Protein AF-A0A382Z2E8-F1 (afdb_monomer_lite)

Organism: NCBI:txid408172

InterPro domains:
  IPR024364 Baseplate hub assembly protein Gp26/51 domain [PF12322] (8-174)

pLDDT: mean 87.72, std 10.43, range [49.38, 97.56]

Sequence (175 aa):
MLPKLATPKYDMIVPSTGKAITYRPYVVKEEKILLIALETQDEDAIEKAVLNIINECVETPINVNDLTTFDVEFMFITLRSKSVGEGIKLTPKCDGDECEEINEVVINLEKVTVENLKDAPDKHIKLTDDISIDLRWTTMKDRVENLKKDTETETIINMIVTSLETIYSGEDTYA

Foldseek 3Di:
DPDDPDFDKDWDQQLQPRDIWIWGAQEPVLVVCLVVQVVVVDPVSNVVSLLVSLVVTTPPDDDQQAHFPVSSVLSSLVSHCNYPHQWDWDFDADPDPPGRDTDTDIHGSVPDDDPCSVVDDQQWADPDPFKIWGFAGHGNNLPDPVLPDPDPVSNVVSNRVSRTDWMGGHPDIDD

Structure (mmCIF, N/CA/C/O backbone):
data_AF-A0A382Z2E8-F1
#
_entry.id   AF-A0A382Z2E8-F1
#
loop_
_atom_site.group_PDB
_atom_site.id
_atom_site.type_symbol
_atom_site.label_atom_id
_atom_site.label_alt_id
_atom_site.label_comp_id
_atom_site.label_asym_id
_atom_site.label_entity_id
_atom_site.label_seq_id
_atom_site.pdbx_PDB_ins_code
_atom_site.Cartn_x
_atom_site.Cartn_y
_atom_site.Cartn_z
_atom_site.occupancy
_atom_site.B_iso_or_equiv
_atom_site.auth_seq_id
_atom_site.auth_comp_id
_atom_site.auth_asym_id
_atom_site.auth_atom_id
_atom_site.pdbx_PDB_model_num
ATOM 1 N N . MET A 1 1 ? 3.241 15.535 -37.645 1.00 53.16 1 MET A N 1
ATOM 2 C CA . MET A 1 1 ? 2.743 15.101 -36.322 1.00 53.16 1 MET A CA 1
ATOM 3 C C . MET A 1 1 ? 3.864 14.329 -35.655 1.00 53.16 1 MET A C 1
ATOM 5 O O . MET A 1 1 ? 4.420 13.459 -36.312 1.00 53.16 1 MET A O 1
ATOM 9 N N . LEU A 1 2 ? 4.246 14.674 -34.422 1.00 49.38 2 LEU A N 1
ATOM 10 C CA . LEU A 1 2 ? 5.176 13.836 -33.660 1.00 49.38 2 LEU A CA 1
ATOM 11 C C . LEU A 1 2 ? 4.492 12.487 -33.375 1.00 49.38 2 LEU A C 1
ATOM 13 O O . LEU A 1 2 ? 3.324 12.499 -32.974 1.00 49.38 2 LEU A O 1
ATOM 17 N N . PRO A 1 3 ? 5.162 11.345 -33.605 1.00 50.16 3 PRO A N 1
ATOM 18 C CA . PRO A 1 3 ? 4.604 10.050 -33.253 1.00 50.16 3 PRO A CA 1
ATOM 19 C C . PRO A 1 3 ? 4.356 10.020 -31.743 1.00 50.16 3 PRO A C 1
ATOM 21 O O . PRO A 1 3 ? 5.271 10.230 -30.950 1.00 50.16 3 PRO A O 1
ATOM 24 N N . LYS A 1 4 ? 3.102 9.793 -31.341 1.00 58.00 4 LYS A N 1
ATOM 25 C CA . LYS A 1 4 ? 2.785 9.489 -29.946 1.00 58.00 4 LYS A CA 1
ATOM 26 C C . LYS A 1 4 ? 3.292 8.077 -29.684 1.00 58.00 4 LYS A C 1
ATOM 28 O O . LYS A 1 4 ? 2.819 7.139 -30.321 1.00 58.00 4 LYS A O 1
ATOM 33 N N . LEU A 1 5 ? 4.259 7.935 -28.781 1.00 60.19 5 LEU A N 1
ATOM 34 C CA . LEU A 1 5 ? 4.626 6.631 -28.239 1.00 60.19 5 LEU A CA 1
ATOM 35 C C . LEU A 1 5 ? 3.380 6.049 -27.565 1.00 60.19 5 LEU A C 1
ATOM 37 O O . LEU A 1 5 ? 2.938 6.549 -26.534 1.00 60.19 5 LEU A O 1
ATOM 41 N N . ALA A 1 6 ? 2.774 5.045 -28.191 1.00 73.25 6 ALA A N 1
ATOM 42 C CA . ALA A 1 6 ? 1.692 4.293 -27.583 1.00 73.25 6 ALA A CA 1
ATOM 43 C C . ALA A 1 6 ? 2.323 3.324 -26.581 1.00 73.25 6 ALA A C 1
ATOM 45 O O . ALA A 1 6 ? 2.908 2.317 -26.976 1.00 73.25 6 ALA A O 1
ATOM 46 N N . THR A 1 7 ? 2.261 3.647 -25.291 1.00 82.56 7 THR A N 1
ATOM 47 C CA . THR A 1 7 ? 2.616 2.681 -24.251 1.00 82.56 7 THR A CA 1
ATOM 48 C C . THR A 1 7 ? 1.510 1.633 -24.147 1.00 82.56 7 THR A C 1
ATOM 50 O O . THR A 1 7 ? 0.333 2.012 -24.135 1.00 82.56 7 THR A O 1
ATOM 53 N N . PRO A 1 8 ? 1.854 0.336 -24.078 1.00 89.44 8 PRO A N 1
ATOM 54 C CA . PRO A 1 8 ? 0.870 -0.711 -23.854 1.00 89.44 8 PRO A CA 1
ATOM 55 C C . PRO A 1 8 ? 0.152 -0.482 -22.522 1.00 89.44 8 PRO A C 1
ATOM 57 O O . PRO A 1 8 ? 0.729 0.062 -21.577 1.00 89.44 8 PRO A O 1
ATOM 60 N N . LYS A 1 9 ? -1.113 -0.891 -22.480 1.00 92.88 9 LYS A N 1
ATOM 61 C CA . LYS A 1 9 ? -1.977 -0.779 -21.308 1.00 92.88 9 LYS A CA 1
ATOM 62 C C . LYS A 1 9 ? -2.234 -2.161 -20.740 1.00 92.88 9 LYS A C 1
ATOM 64 O O . LYS A 1 9 ? -2.362 -3.121 -21.499 1.00 92.88 9 LYS A O 1
ATOM 69 N N . TYR A 1 10 ? -2.325 -2.226 -19.426 1.00 94.44 10 TYR A N 1
ATOM 70 C CA . TYR A 1 10 ? -2.545 -3.447 -18.670 1.00 94.44 10 TYR A CA 1
ATOM 71 C C . TYR A 1 10 ? -3.553 -3.170 -17.566 1.00 94.44 10 TYR A C 1
ATOM 73 O O . TYR A 1 10 ? -3.761 -2.016 -17.189 1.00 94.44 10 TYR A O 1
ATOM 81 N N . ASP A 1 11 ? -4.130 -4.235 -17.028 1.00 95.94 11 ASP A N 1
ATOM 82 C CA . ASP A 1 11 ? -5.012 -4.158 -15.874 1.00 95.94 11 ASP A CA 1
ATOM 83 C C . ASP A 1 11 ? -4.337 -4.795 -14.659 1.00 95.94 11 ASP A C 1
ATOM 85 O O . ASP A 1 11 ? -3.606 -5.781 -14.779 1.00 95.94 11 ASP A O 1
ATOM 89 N N . MET A 1 12 ? -4.596 -4.239 -13.480 1.00 95.12 12 MET A N 1
ATOM 90 C CA . MET A 1 12 ? -4.236 -4.833 -12.194 1.00 95.12 12 MET A CA 1
ATOM 91 C C . MET A 1 12 ? -5.397 -4.719 -11.211 1.00 95.12 12 MET A C 1
ATOM 93 O O . MET A 1 12 ? -6.298 -3.896 -11.379 1.00 95.12 12 MET A O 1
ATOM 97 N N . ILE A 1 13 ? -5.370 -5.552 -10.175 1.00 95.56 13 ILE A N 1
ATOM 98 C CA . ILE A 1 13 ? -6.312 -5.487 -9.059 1.00 95.56 13 ILE A CA 1
ATOM 99 C C . ILE A 1 13 ? -5.621 -4.784 -7.895 1.00 95.56 13 ILE A C 1
ATOM 101 O O . ILE A 1 13 ? -4.553 -5.219 -7.471 1.00 95.56 13 ILE A O 1
ATOM 105 N N . VAL A 1 14 ? -6.231 -3.720 -7.370 1.00 95.69 14 VAL A N 1
ATOM 106 C CA . VAL A 1 14 ? -5.756 -3.057 -6.148 1.00 95.69 14 VAL A CA 1
ATOM 107 C C . VAL A 1 14 ? -5.956 -4.017 -4.968 1.00 95.69 14 VAL A C 1
ATOM 109 O O . VAL A 1 14 ? -7.108 -4.376 -4.698 1.00 95.69 14 VAL A O 1
ATOM 112 N N . PRO A 1 15 ? -4.891 -4.437 -4.262 1.00 94.56 15 PRO A N 1
ATOM 113 C CA . PRO A 1 15 ? -4.973 -5.518 -3.280 1.00 94.56 15 PRO A CA 1
ATOM 114 C C . PRO A 1 15 ? -5.991 -5.279 -2.155 1.00 94.56 15 PRO A C 1
ATOM 116 O O . PRO A 1 15 ? -6.784 -6.169 -1.853 1.00 94.56 15 PRO A O 1
ATOM 119 N N . SER A 1 16 ? -6.025 -4.081 -1.568 1.00 92.19 16 SER A N 1
ATOM 120 C CA . SER A 1 16 ? -6.887 -3.776 -0.415 1.00 92.19 16 SER A CA 1
ATOM 121 C C . SER A 1 16 ? -8.378 -3.717 -0.750 1.00 92.19 16 SER A C 1
ATOM 123 O O . SER A 1 16 ? -9.213 -3.986 0.114 1.00 92.19 16 SER A O 1
ATOM 125 N N . THR A 1 17 ? -8.722 -3.346 -1.988 1.00 91.62 17 THR A N 1
ATOM 126 C CA . THR A 1 17 ? -10.111 -3.073 -2.397 1.00 91.62 17 THR A CA 1
ATOM 127 C C . THR A 1 17 ? -10.672 -4.088 -3.383 1.00 91.62 17 THR A C 1
ATOM 129 O O . THR A 1 17 ? -11.880 -4.107 -3.612 1.00 91.62 17 THR A O 1
ATOM 132 N N . GLY A 1 18 ? -9.820 -4.890 -4.025 1.00 92.75 18 GLY A N 1
ATOM 133 C CA . GLY A 1 18 ? -10.218 -5.786 -5.109 1.00 92.75 18 GLY A CA 1
ATOM 134 C C . GLY A 1 18 ? -10.660 -5.065 -6.391 1.00 92.75 18 GLY A C 1
ATOM 135 O O . GLY A 1 18 ? -11.155 -5.711 -7.315 1.00 92.75 18 GLY A O 1
ATOM 136 N N . LYS A 1 19 ? -10.509 -3.736 -6.477 1.00 94.75 19 LYS A N 1
ATOM 137 C CA . LYS A 1 19 ? -10.925 -2.956 -7.649 1.00 94.75 19 LYS A CA 1
ATOM 138 C C . LYS A 1 19 ? -9.943 -3.148 -8.801 1.00 94.75 19 LYS A C 1
ATOM 140 O O . LYS A 1 19 ? -8.735 -3.017 -8.617 1.00 94.75 19 LYS A O 1
ATOM 145 N N . ALA A 1 20 ? -10.478 -3.408 -9.990 1.00 96.88 20 ALA A N 1
ATOM 146 C CA . ALA A 1 20 ? -9.697 -3.432 -11.219 1.00 96.88 20 ALA A CA 1
ATOM 147 C C . ALA A 1 20 ? -9.389 -2.008 -11.693 1.00 96.88 20 ALA A C 1
ATOM 149 O O . ALA A 1 20 ? -10.277 -1.153 -11.718 1.00 96.88 20 ALA A O 1
ATOM 150 N N . ILE A 1 21 ? -8.139 -1.776 -12.082 1.00 97.25 21 ILE A N 1
ATOM 151 C CA .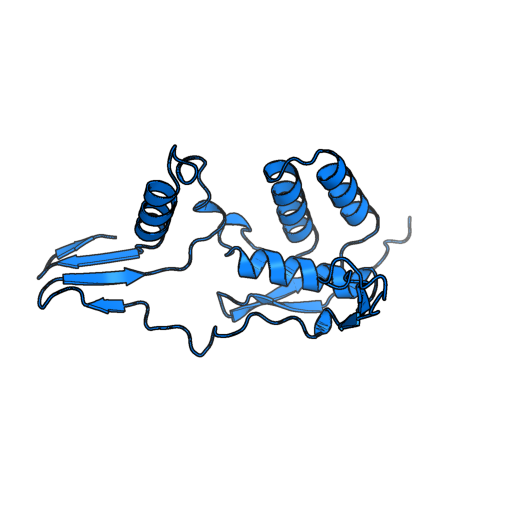 ILE A 1 21 ? -7.662 -0.509 -12.633 1.00 97.25 21 ILE A CA 1
ATOM 152 C C . ILE A 1 21 ? -6.767 -0.759 -13.842 1.00 97.25 21 ILE A C 1
ATOM 154 O O . ILE A 1 21 ? -6.020 -1.735 -13.886 1.00 97.25 21 ILE A O 1
ATOM 158 N N . THR A 1 22 ? -6.819 0.162 -14.794 1.00 97.56 22 THR A N 1
ATOM 159 C CA . THR A 1 22 ? -5.992 0.163 -15.997 1.00 97.56 22 THR A CA 1
ATOM 160 C C . THR A 1 22 ? -4.804 1.095 -15.802 1.00 97.56 22 THR A C 1
ATOM 162 O O . THR A 1 22 ? -4.945 2.211 -15.294 1.00 97.56 22 THR A O 1
ATOM 165 N N . TYR A 1 23 ? -3.628 0.651 -16.229 1.00 96.25 23 TYR A N 1
ATOM 166 C CA . TYR A 1 23 ? -2.376 1.383 -16.097 1.00 96.25 23 TYR A CA 1
ATOM 167 C C . TYR A 1 23 ? -1.481 1.212 -17.330 1.00 96.25 23 TYR A C 1
ATOM 169 O O . TYR A 1 23 ? -1.669 0.311 -18.152 1.00 96.25 23 TYR A O 1
ATOM 177 N N . ARG A 1 24 ? -0.462 2.066 -17.438 1.00 94.81 24 ARG A N 1
ATOM 178 C CA . ARG A 1 24 ? 0.684 1.894 -18.342 1.00 94.81 24 ARG A CA 1
ATOM 179 C C . ARG A 1 24 ? 1.973 1.722 -17.532 1.00 94.81 24 ARG A C 1
ATOM 181 O O . ARG A 1 24 ? 2.070 2.300 -16.453 1.00 94.81 24 ARG A O 1
ATOM 188 N N . PRO A 1 25 ? 2.989 1.000 -18.028 1.00 92.50 25 PRO A N 1
ATOM 189 C CA . PRO A 1 25 ? 4.298 0.984 -17.385 1.00 92.50 25 PRO A CA 1
ATOM 190 C C . PRO A 1 25 ? 4.886 2.397 -17.318 1.00 92.50 25 PRO A C 1
ATOM 192 O O . PRO A 1 25 ? 4.655 3.222 -18.216 1.00 92.50 25 PRO A O 1
ATOM 195 N N . TYR A 1 26 ? 5.666 2.673 -16.274 1.00 90.38 26 TYR A N 1
ATOM 196 C CA . TYR A 1 26 ? 6.398 3.934 -16.202 1.00 90.38 26 TYR A CA 1
ATOM 197 C C . TYR A 1 26 ? 7.468 3.973 -17.306 1.00 90.38 26 TYR A C 1
ATOM 199 O O . TYR A 1 26 ? 7.929 2.925 -17.757 1.00 90.38 26 TYR A O 1
ATOM 207 N N . VAL A 1 27 ? 7.884 5.149 -17.776 1.00 90.69 27 VAL A N 1
ATOM 208 C CA . VAL A 1 27 ? 8.947 5.278 -18.787 1.00 90.69 27 VAL A CA 1
ATOM 209 C C . VAL A 1 27 ? 10.178 5.967 -18.192 1.00 90.69 27 VAL A C 1
ATOM 211 O O . VAL A 1 27 ? 10.220 6.308 -17.013 1.00 90.69 27 VAL A O 1
ATOM 214 N N . VAL A 1 28 ? 11.205 6.198 -19.016 1.00 90.62 28 VAL A N 1
ATOM 215 C CA . VAL A 1 28 ? 12.471 6.837 -18.599 1.00 90.62 28 VAL A CA 1
ATOM 216 C C . VAL A 1 28 ? 12.249 8.193 -17.904 1.00 90.62 28 VAL A C 1
ATOM 218 O O . VAL A 1 28 ? 13.067 8.615 -17.091 1.00 90.62 28 VAL A O 1
ATOM 221 N N . LYS A 1 29 ? 11.150 8.897 -18.214 1.00 92.19 29 LYS A N 1
ATOM 222 C CA . LYS A 1 29 ? 10.774 10.152 -17.544 1.00 92.19 29 LYS A CA 1
ATOM 223 C C . LYS A 1 29 ? 10.518 9.916 -16.051 1.00 92.19 29 LYS A C 1
ATOM 225 O O . LYS A 1 29 ? 11.125 10.591 -15.228 1.00 92.19 29 LYS A O 1
ATOM 230 N N . GLU A 1 30 ? 9.634 8.987 -15.713 1.00 94.44 30 GLU A N 1
ATOM 231 C CA . GLU A 1 30 ? 9.266 8.656 -14.337 1.00 94.44 30 GLU A CA 1
ATOM 232 C C . GLU A 1 30 ? 10.431 8.008 -13.577 1.00 94.44 30 GLU A C 1
ATOM 234 O O . GLU A 1 30 ? 10.659 8.336 -12.415 1.00 94.44 30 GLU A O 1
ATOM 239 N N . GLU A 1 31 ? 11.233 7.171 -14.242 1.00 91.25 31 GLU A N 1
ATOM 240 C CA . GLU A 1 31 ? 12.442 6.597 -13.637 1.00 91.25 31 GLU A CA 1
ATOM 241 C C . GLU A 1 31 ? 13.428 7.687 -13.192 1.00 91.25 31 GLU A C 1
ATOM 243 O O . GLU A 1 31 ? 13.958 7.632 -12.086 1.00 91.25 31 GLU A O 1
ATOM 248 N N . LYS A 1 32 ? 13.621 8.735 -14.003 1.00 92.88 32 LYS A N 1
ATOM 249 C CA . LYS A 1 32 ? 14.464 9.878 -13.621 1.00 92.88 32 LYS A CA 1
ATOM 250 C C . LYS A 1 32 ? 13.910 10.654 -12.431 1.00 92.88 32 LYS A C 1
ATOM 252 O O . LYS A 1 32 ? 14.694 11.087 -11.595 1.00 92.88 32 LYS A O 1
ATOM 257 N N . ILE A 1 33 ? 12.589 10.836 -12.351 1.00 93.88 33 ILE A N 1
ATOM 258 C CA . ILE A 1 33 ? 11.948 11.500 -11.204 1.00 93.88 33 ILE A CA 1
ATOM 259 C C . ILE A 1 33 ? 12.259 10.726 -9.920 1.00 93.88 33 ILE A C 1
ATOM 261 O O . ILE A 1 33 ? 12.652 11.329 -8.924 1.00 93.88 33 ILE A O 1
ATOM 265 N N . LEU A 1 34 ? 12.143 9.398 -9.965 1.00 93.69 34 LEU A N 1
ATOM 266 C CA . LEU A 1 34 ? 12.472 8.544 -8.831 1.00 93.69 34 LEU A CA 1
ATOM 267 C C . LEU A 1 34 ? 13.958 8.619 -8.459 1.00 93.69 34 LEU A C 1
ATOM 269 O O . LEU A 1 34 ? 14.271 8.747 -7.283 1.00 93.69 34 LEU A O 1
ATOM 273 N N . LEU A 1 35 ? 14.870 8.560 -9.435 1.00 93.19 35 LEU A N 1
ATOM 274 C CA . LEU A 1 35 ? 16.313 8.639 -9.175 1.00 93.19 35 LEU A CA 1
ATOM 275 C C . LEU A 1 35 ? 16.703 9.962 -8.504 1.00 93.19 35 LEU A C 1
ATOM 277 O O . LEU A 1 35 ? 17.432 9.943 -7.519 1.00 93.19 35 LEU A O 1
ATOM 281 N N . ILE A 1 36 ? 16.160 11.088 -8.975 1.00 95.00 36 ILE A N 1
ATOM 282 C CA . ILE A 1 36 ? 16.390 12.404 -8.360 1.00 95.00 36 ILE A CA 1
ATOM 283 C C . ILE A 1 36 ? 15.871 12.429 -6.918 1.00 95.00 36 ILE A C 1
ATOM 285 O O . ILE A 1 36 ? 16.530 12.979 -6.042 1.00 95.00 36 ILE A O 1
ATOM 289 N N . ALA A 1 37 ? 14.708 11.831 -6.652 1.00 94.69 37 ALA A N 1
ATOM 290 C CA . ALA A 1 37 ? 14.180 11.743 -5.293 1.00 94.69 37 ALA A CA 1
ATOM 291 C C . ALA A 1 37 ? 15.044 10.840 -4.395 1.00 94.69 37 ALA A C 1
ATOM 293 O O . ALA A 1 37 ? 15.279 11.166 -3.241 1.00 94.69 37 ALA A O 1
ATOM 294 N N . LEU A 1 38 ? 15.577 9.733 -4.919 1.00 93.62 38 LEU A N 1
ATOM 295 C CA . LEU A 1 38 ? 16.494 8.864 -4.173 1.00 93.62 38 LEU A CA 1
ATOM 296 C C . LEU A 1 38 ? 17.820 9.565 -3.834 1.00 93.62 38 LEU A C 1
ATOM 298 O O . LEU A 1 38 ? 18.397 9.304 -2.780 1.00 93.62 38 LEU A O 1
ATOM 302 N N . GLU A 1 39 ? 18.292 10.477 -4.689 1.00 94.25 39 GLU A N 1
ATOM 303 C CA . GLU A 1 39 ? 19.497 11.278 -4.437 1.00 94.25 39 GLU A CA 1
ATOM 304 C C . GLU A 1 39 ? 19.341 12.248 -3.256 1.00 94.25 39 GLU A C 1
ATOM 306 O O . GLU A 1 39 ? 20.344 12.598 -2.633 1.00 94.25 39 GLU A O 1
ATOM 311 N N . THR A 1 40 ? 18.117 12.669 -2.910 1.00 93.75 40 THR A N 1
ATOM 312 C CA . THR A 1 40 ? 17.901 13.574 -1.768 1.00 93.75 40 THR A CA 1
ATOM 313 C C . THR A 1 40 ? 18.039 12.876 -0.419 1.00 93.75 40 THR A C 1
ATOM 315 O O . THR A 1 40 ? 18.224 13.564 0.582 1.00 93.75 40 THR A O 1
ATOM 318 N N . GLN A 1 41 ? 17.943 11.539 -0.383 1.00 90.88 41 GLN A N 1
ATOM 319 C CA . GLN A 1 41 ? 17.879 10.735 0.847 1.00 90.88 41 GLN A CA 1
ATOM 320 C C . GLN A 1 41 ? 16.751 11.164 1.807 1.00 90.88 41 GLN A C 1
ATOM 322 O O . GLN A 1 41 ? 16.810 10.894 3.004 1.00 90.88 41 GLN A O 1
ATOM 327 N N . ASP A 1 42 ? 15.723 11.832 1.280 1.00 91.19 42 ASP A N 1
ATOM 328 C CA . ASP A 1 42 ? 14.549 12.280 2.027 1.00 91.19 42 ASP A CA 1
ATOM 329 C C . ASP A 1 42 ? 13.384 11.326 1.742 1.00 91.19 42 ASP A C 1
ATOM 331 O O . ASP A 1 42 ? 12.874 11.267 0.619 1.00 91.19 42 ASP A O 1
ATOM 335 N N . GLU A 1 43 ? 12.975 10.568 2.761 1.00 88.25 43 GLU A N 1
ATOM 336 C CA . GLU A 1 43 ? 11.891 9.585 2.670 1.00 88.25 43 GLU A CA 1
ATOM 337 C C . GLU A 1 43 ? 10.584 10.208 2.167 1.00 88.25 43 GLU A C 1
ATOM 339 O O . GLU A 1 43 ? 9.909 9.614 1.324 1.00 88.25 43 GLU A O 1
ATOM 344 N N . ASP A 1 44 ? 10.262 11.432 2.594 1.00 88.62 44 ASP A N 1
ATOM 345 C CA . ASP A 1 44 ? 9.028 12.104 2.188 1.00 88.62 44 ASP A CA 1
ATOM 346 C C . ASP A 1 44 ? 9.090 12.510 0.708 1.00 88.62 44 ASP A C 1
ATOM 348 O O . ASP A 1 44 ? 8.077 12.501 0.002 1.00 88.62 44 ASP A O 1
ATOM 352 N N . ALA A 1 45 ? 10.277 12.874 0.212 1.00 91.25 45 ALA A N 1
ATOM 353 C CA . ALA A 1 45 ? 10.489 13.188 -1.199 1.00 91.25 45 ALA A CA 1
ATOM 354 C C . ALA A 1 45 ? 10.379 11.933 -2.078 1.00 91.25 45 ALA A C 1
ATOM 356 O O . ALA A 1 45 ? 9.741 11.976 -3.135 1.00 91.25 45 ALA A O 1
ATOM 357 N N . ILE A 1 46 ? 10.956 10.816 -1.627 1.00 93.25 46 ILE A N 1
ATOM 358 C CA . ILE A 1 46 ? 10.883 9.514 -2.305 1.00 93.25 46 ILE A CA 1
ATOM 359 C C . ILE A 1 46 ? 9.432 9.035 -2.368 1.00 93.25 46 ILE A C 1
ATOM 361 O O . ILE A 1 46 ? 8.946 8.667 -3.439 1.00 93.25 46 ILE A O 1
ATOM 365 N N . GLU A 1 47 ? 8.710 9.104 -1.254 1.00 91.81 47 GLU A N 1
ATOM 366 C CA . GLU A 1 47 ? 7.304 8.719 -1.185 1.00 91.81 47 GLU A CA 1
ATOM 367 C C . GLU A 1 47 ? 6.434 9.565 -2.118 1.00 91.81 47 GLU A C 1
ATOM 369 O O . GLU A 1 47 ? 5.678 9.025 -2.929 1.00 91.81 47 GLU A O 1
ATOM 374 N N . LYS A 1 48 ? 6.589 10.895 -2.086 1.00 93.12 48 LYS A N 1
ATOM 375 C CA . LYS A 1 48 ? 5.879 11.797 -3.008 1.00 93.12 48 LYS A CA 1
ATOM 376 C C . LYS A 1 48 ? 6.175 11.458 -4.466 1.00 93.12 48 LYS A C 1
ATOM 378 O O . LYS A 1 48 ? 5.264 11.495 -5.293 1.00 93.12 48 LYS A O 1
ATOM 383 N N . ALA A 1 49 ? 7.420 11.116 -4.799 1.00 95.88 49 ALA A N 1
ATOM 384 C CA . ALA A 1 49 ? 7.781 10.693 -6.148 1.00 95.88 49 ALA A CA 1
ATOM 385 C C . ALA A 1 49 ? 7.051 9.402 -6.550 1.00 95.88 49 ALA A C 1
ATOM 387 O O . ALA A 1 49 ? 6.467 9.359 -7.632 1.00 95.88 49 ALA A O 1
ATOM 388 N N . VAL A 1 50 ? 7.008 8.391 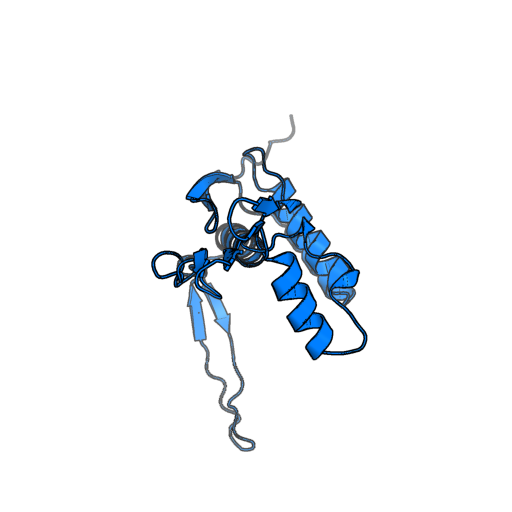-5.677 1.00 95.94 50 VAL A N 1
ATOM 389 C CA . VAL A 1 50 ? 6.275 7.136 -5.921 1.00 95.94 50 VAL A CA 1
ATOM 390 C C . VAL A 1 50 ? 4.780 7.393 -6.132 1.00 95.94 50 VAL A C 1
ATOM 392 O O . VAL A 1 50 ? 4.218 6.934 -7.128 1.00 95.94 50 VAL A O 1
ATOM 395 N N . LEU A 1 51 ? 4.138 8.177 -5.259 1.00 95.75 51 LEU A N 1
ATOM 396 C CA . LEU A 1 51 ? 2.713 8.511 -5.376 1.00 95.75 51 LEU A CA 1
ATOM 397 C C . LEU A 1 51 ? 2.407 9.271 -6.674 1.00 95.75 51 LEU A C 1
ATOM 399 O O . LEU A 1 51 ? 1.425 8.968 -7.354 1.00 95.75 51 LEU A O 1
ATOM 403 N N . ASN A 1 52 ? 3.271 10.214 -7.060 1.00 95.69 52 ASN A N 1
ATOM 404 C CA . ASN A 1 52 ? 3.140 10.944 -8.320 1.00 95.69 52 ASN A CA 1
ATOM 405 C C . ASN A 1 52 ? 3.274 10.016 -9.531 1.00 95.69 52 ASN A C 1
ATOM 407 O O . ASN A 1 52 ? 2.484 10.122 -10.466 1.00 95.69 52 ASN A O 1
ATOM 411 N N . ILE A 1 53 ? 4.232 9.086 -9.511 1.00 96.12 53 ILE A N 1
ATOM 412 C CA . ILE A 1 53 ? 4.415 8.103 -10.586 1.00 96.12 53 ILE A CA 1
ATOM 413 C C . ILE A 1 53 ? 3.171 7.226 -10.726 1.00 96.12 53 ILE A C 1
ATOM 415 O O . ILE A 1 53 ? 2.693 7.034 -11.843 1.00 96.12 53 ILE A O 1
ATOM 419 N N . ILE A 1 54 ? 2.617 6.731 -9.615 1.00 97.06 54 ILE A N 1
ATOM 420 C CA . ILE A 1 54 ? 1.376 5.948 -9.631 1.00 97.06 54 ILE A CA 1
ATOM 421 C C . ILE A 1 54 ? 0.242 6.770 -10.249 1.00 97.06 54 ILE A C 1
ATOM 423 O O . ILE A 1 54 ? -0.422 6.298 -11.170 1.00 97.06 54 ILE A O 1
ATOM 427 N N . ASN A 1 55 ? 0.06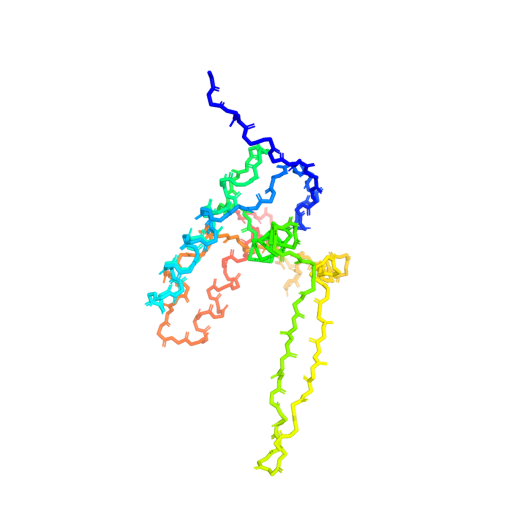3 8.016 -9.810 1.00 95.94 55 ASN A N 1
ATOM 428 C CA . ASN A 1 55 ? -0.989 8.896 -10.315 1.00 95.94 55 ASN A CA 1
ATOM 429 C C . ASN A 1 55 ? -0.821 9.245 -11.811 1.00 95.94 55 ASN A C 1
ATOM 431 O O . ASN A 1 55 ? -1.807 9.400 -12.523 1.00 95.94 55 ASN A O 1
ATOM 435 N N . GLU A 1 56 ? 0.415 9.350 -12.315 1.00 95.12 56 GLU A N 1
ATOM 436 C CA . GLU A 1 56 ? 0.704 9.593 -13.740 1.00 95.12 56 GLU A CA 1
ATOM 437 C C . GLU A 1 56 ? 0.573 8.338 -14.627 1.00 95.12 56 GLU A C 1
ATOM 439 O O . GLU A 1 56 ? 0.420 8.452 -15.852 1.00 95.12 56 GLU A O 1
ATOM 444 N N . CYS A 1 57 ? 0.712 7.144 -14.047 1.00 95.75 57 CYS A N 1
ATOM 445 C CA . CYS A 1 57 ? 0.754 5.882 -14.788 1.00 95.75 57 CYS A CA 1
ATOM 446 C C . CYS A 1 57 ? -0.564 5.101 -14.744 1.00 95.75 57 CYS A C 1
ATOM 448 O O . CYS A 1 57 ? -0.820 4.304 -15.649 1.00 95.75 57 CYS A O 1
ATOM 450 N N . VAL A 1 58 ? -1.404 5.318 -13.732 1.00 96.69 58 VAL A N 1
ATOM 451 C CA . VAL A 1 58 ? -2.748 4.735 -13.657 1.00 96.69 58 VAL A CA 1
ATOM 452 C C . VAL A 1 58 ? -3.719 5.605 -14.457 1.00 96.69 58 VAL A C 1
ATOM 454 O O . VAL A 1 58 ? -3.820 6.808 -14.246 1.00 96.69 58 VAL A O 1
ATOM 457 N N . GLU A 1 59 ? -4.436 4.999 -15.402 1.00 94.62 59 GLU A N 1
ATOM 458 C CA . GLU A 1 59 ? -5.404 5.707 -16.249 1.00 94.62 59 GLU A CA 1
ATOM 459 C C . GLU A 1 59 ? -6.812 5.720 -15.651 1.00 94.62 59 GLU A C 1
ATOM 461 O O . GLU A 1 59 ? -7.593 6.641 -15.900 1.00 94.62 59 GLU A O 1
ATOM 466 N N . TH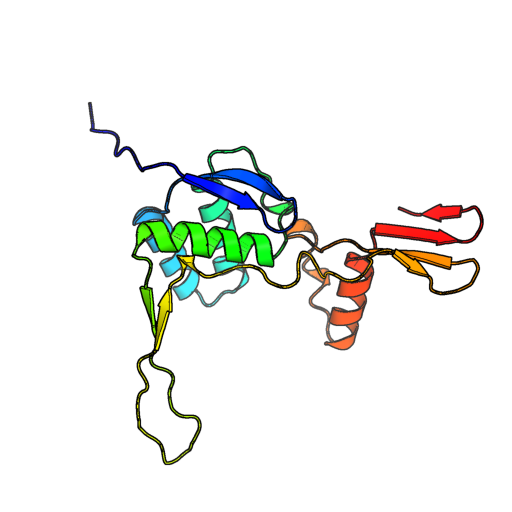R A 1 60 ? -7.157 4.688 -14.878 1.00 95.69 60 THR A N 1
ATOM 467 C CA . THR A 1 60 ? -8.410 4.671 -14.123 1.00 95.69 60 THR A CA 1
ATOM 468 C C . THR A 1 60 ? -8.370 5.757 -13.045 1.00 95.69 60 THR A C 1
ATOM 470 O O . THR A 1 60 ? -7.385 5.834 -12.314 1.00 95.69 60 THR A O 1
ATOM 473 N N . PRO A 1 61 ? -9.423 6.580 -12.885 1.00 94.31 61 PRO A N 1
ATOM 474 C CA . PRO A 1 61 ? -9.461 7.571 -11.817 1.00 94.31 61 PRO A CA 1
ATOM 475 C C . PRO A 1 61 ? -9.305 6.915 -10.442 1.00 94.31 61 PRO A C 1
ATOM 477 O O . PRO A 1 61 ? -10.135 6.099 -10.037 1.00 94.31 61 PRO A O 1
ATOM 480 N N . ILE A 1 62 ? -8.249 7.292 -9.728 1.00 94.69 62 ILE A N 1
ATOM 481 C CA . ILE A 1 62 ? -7.963 6.853 -8.363 1.00 94.69 62 ILE A CA 1
ATOM 482 C C . ILE A 1 62 ? -7.611 8.057 -7.493 1.00 94.69 62 ILE A C 1
ATOM 484 O O . ILE A 1 62 ? -7.152 9.087 -7.985 1.00 94.69 62 ILE A O 1
ATOM 488 N N . ASN A 1 63 ? -7.802 7.914 -6.185 1.00 94.81 63 ASN A N 1
ATOM 489 C CA . ASN A 1 63 ? -7.243 8.826 -5.200 1.00 94.81 63 ASN A CA 1
ATOM 490 C C . ASN A 1 63 ? -6.117 8.099 -4.469 1.00 94.81 63 ASN A C 1
ATOM 492 O O . ASN A 1 63 ? -6.378 7.204 -3.667 1.00 94.81 63 ASN A O 1
ATOM 496 N N . VAL A 1 64 ? -4.870 8.485 -4.735 1.00 94.00 64 VAL A N 1
ATOM 497 C CA . VAL A 1 64 ? -3.697 7.851 -4.111 1.00 94.00 64 VAL A CA 1
ATOM 498 C C . VAL A 1 64 ? -3.695 7.978 -2.583 1.00 94.00 64 VAL A C 1
ATOM 500 O O . VAL A 1 64 ? -3.112 7.141 -1.906 1.00 94.00 64 VAL A O 1
ATOM 503 N N . ASN A 1 65 ? -4.410 8.964 -2.028 1.00 93.06 65 ASN A N 1
ATOM 504 C CA . ASN A 1 65 ? -4.541 9.148 -0.581 1.00 93.06 65 ASN A CA 1
ATOM 505 C C . ASN A 1 65 ? -5.405 8.066 0.099 1.00 93.06 65 ASN A C 1
ATOM 507 O O . ASN A 1 65 ? -5.290 7.840 1.305 1.00 93.06 65 ASN A O 1
ATOM 511 N N . ASP A 1 66 ? -6.269 7.391 -0.663 1.00 94.31 66 ASP A N 1
ATOM 512 C CA . ASP A 1 66 ? -7.126 6.308 -0.168 1.00 94.31 66 ASP A CA 1
ATOM 513 C C . ASP A 1 66 ? -6.464 4.923 -0.286 1.00 94.31 66 ASP A C 1
ATOM 515 O O . ASP A 1 66 ? -7.053 3.931 0.135 1.00 94.31 66 ASP A O 1
ATOM 519 N N . LEU A 1 67 ? -5.247 4.841 -0.834 1.00 95.62 67 LEU A N 1
ATOM 520 C CA . LEU A 1 67 ? -4.488 3.594 -0.950 1.00 95.62 67 LEU A CA 1
ATOM 521 C C . LEU A 1 67 ? -3.763 3.259 0.354 1.00 95.62 67 LEU A C 1
ATOM 523 O O . LEU A 1 67 ? -3.263 4.152 1.042 1.00 95.62 67 LEU A O 1
ATOM 527 N N . THR A 1 68 ? -3.666 1.973 0.680 1.00 94.38 68 THR A N 1
ATOM 528 C CA . THR A 1 68 ? -2.803 1.495 1.770 1.00 94.38 68 THR A CA 1
ATOM 529 C C . THR A 1 68 ? -1.333 1.509 1.340 1.00 94.38 68 THR A C 1
ATOM 531 O O . THR A 1 68 ? -1.022 1.589 0.150 1.00 94.38 68 THR A O 1
ATOM 534 N N . THR A 1 69 ? -0.397 1.392 2.287 1.00 92.25 69 THR A N 1
ATOM 535 C CA . THR A 1 69 ? 1.039 1.310 1.949 1.00 92.25 69 THR A CA 1
ATOM 536 C C . THR A 1 69 ? 1.330 0.112 1.050 1.00 92.25 69 THR A C 1
ATOM 538 O O . THR A 1 69 ? 2.024 0.242 0.045 1.00 92.25 69 THR A O 1
ATOM 541 N N . PHE A 1 70 ? 0.732 -1.042 1.359 1.00 94.62 70 PHE A N 1
ATOM 542 C CA . PHE A 1 70 ? 0.930 -2.254 0.567 1.00 94.62 70 PHE A CA 1
ATOM 543 C C . PHE A 1 70 ? 0.294 -2.157 -0.827 1.00 94.62 70 PHE A C 1
ATOM 545 O O . PHE A 1 70 ? 0.808 -2.767 -1.762 1.00 94.62 70 PHE A O 1
ATOM 552 N N . ASP A 1 71 ? -0.783 -1.379 -1.006 1.00 96.38 71 ASP A N 1
ATOM 553 C CA . ASP A 1 71 ? -1.307 -1.085 -2.342 1.00 96.38 71 ASP A CA 1
ATOM 554 C C . ASP A 1 71 ? -0.297 -0.264 -3.143 1.00 96.38 71 ASP A C 1
ATOM 556 O O . ASP A 1 71 ? 0.006 -0.608 -4.282 1.00 96.38 71 ASP A O 1
ATOM 560 N N . VAL A 1 72 ? 0.241 0.804 -2.544 1.00 96.31 72 VAL A N 1
ATOM 561 C CA . VAL A 1 72 ? 1.222 1.696 -3.179 1.00 96.31 72 VAL A CA 1
ATOM 562 C C . VAL A 1 72 ? 2.465 0.915 -3.606 1.00 96.31 72 VAL A C 1
ATOM 564 O O . VAL A 1 72 ? 2.876 1.011 -4.763 1.00 96.31 72 VAL A O 1
ATOM 567 N N . GLU A 1 73 ? 3.028 0.097 -2.716 1.00 94.81 73 GLU A N 1
ATOM 568 C CA . GLU A 1 73 ? 4.195 -0.741 -3.010 1.00 94.81 73 GLU A CA 1
ATOM 569 C C . GLU A 1 73 ? 3.909 -1.758 -4.119 1.00 94.81 73 GLU A C 1
ATOM 571 O O . GLU A 1 73 ? 4.663 -1.843 -5.093 1.00 94.81 73 GLU A O 1
ATOM 576 N N . PHE A 1 74 ? 2.795 -2.490 -4.020 1.00 95.88 74 PHE A N 1
ATOM 577 C CA . PHE A 1 74 ? 2.398 -3.470 -5.029 1.00 95.88 74 PHE A CA 1
ATOM 578 C C . PHE A 1 74 ? 2.202 -2.822 -6.401 1.00 95.88 74 PHE A C 1
ATOM 580 O O . PHE A 1 74 ? 2.735 -3.301 -7.407 1.00 95.88 74 PHE A O 1
ATOM 587 N N . MET A 1 75 ? 1.460 -1.715 -6.450 1.00 96.19 75 MET A N 1
ATOM 588 C CA . MET A 1 75 ? 1.201 -0.979 -7.683 1.00 96.19 75 MET A CA 1
ATOM 589 C C . MET A 1 75 ? 2.509 -0.458 -8.276 1.00 96.19 75 MET A C 1
ATOM 591 O O . MET A 1 75 ? 2.757 -0.650 -9.463 1.00 96.19 75 MET A O 1
ATOM 595 N N . PHE A 1 76 ? 3.387 0.137 -7.468 1.00 95.38 76 PHE A N 1
ATOM 596 C CA . PHE A 1 76 ? 4.676 0.640 -7.935 1.00 95.38 76 PHE A CA 1
ATOM 597 C C . PHE A 1 76 ? 5.574 -0.471 -8.507 1.00 95.38 76 PHE A C 1
ATOM 599 O O . PHE A 1 76 ? 6.122 -0.320 -9.603 1.00 95.38 76 PHE A O 1
ATOM 606 N N . ILE A 1 77 ? 5.686 -1.615 -7.822 1.00 93.12 77 ILE A N 1
ATOM 607 C CA . ILE A 1 77 ? 6.447 -2.779 -8.308 1.00 93.12 77 ILE A CA 1
ATOM 608 C C . ILE A 1 77 ? 5.844 -3.322 -9.612 1.00 93.12 77 ILE A C 1
ATOM 610 O O . ILE A 1 77 ? 6.578 -3.661 -10.541 1.00 93.12 77 ILE A O 1
ATOM 614 N N . THR A 1 78 ? 4.516 -3.341 -9.718 1.00 93.69 78 THR A N 1
ATOM 615 C CA . THR A 1 78 ? 3.791 -3.785 -10.918 1.00 93.69 78 THR A CA 1
ATOM 616 C C . THR A 1 78 ? 4.021 -2.849 -12.112 1.00 93.69 78 THR A C 1
ATOM 618 O O . THR A 1 78 ? 4.229 -3.304 -13.240 1.00 93.69 78 THR A O 1
ATOM 621 N N . LEU A 1 79 ? 4.051 -1.532 -11.881 1.00 93.38 79 LEU A N 1
ATOM 622 C CA . LEU A 1 79 ? 4.423 -0.538 -12.894 1.00 93.38 79 LEU A CA 1
ATOM 623 C C . LEU A 1 79 ? 5.873 -0.729 -13.360 1.00 93.38 79 LEU A C 1
ATOM 625 O O . LEU A 1 79 ? 6.160 -0.635 -14.558 1.00 93.38 79 LEU A O 1
ATOM 629 N N . ARG A 1 80 ? 6.775 -1.012 -12.412 1.00 89.12 80 ARG A N 1
ATOM 630 C CA . ARG A 1 80 ? 8.209 -1.220 -12.640 1.00 89.12 80 ARG A CA 1
ATOM 631 C C . ARG A 1 80 ? 8.507 -2.467 -13.458 1.00 89.12 80 ARG A C 1
ATOM 633 O O . ARG A 1 80 ? 9.286 -2.389 -14.410 1.00 89.12 80 ARG A O 1
ATOM 640 N N . SER A 1 81 ? 7.903 -3.598 -13.100 1.00 90.00 81 SER A N 1
ATOM 641 C CA . SER A 1 81 ? 8.198 -4.903 -13.707 1.00 90.00 81 SER A CA 1
ATOM 642 C C . SER A 1 81 ? 7.957 -4.903 -15.218 1.00 90.00 81 SER A C 1
ATOM 644 O O . SER A 1 81 ? 8.737 -5.474 -15.978 1.00 90.00 81 SER A O 1
ATOM 646 N N . LYS A 1 82 ? 6.934 -4.171 -15.675 1.00 88.12 82 LYS A N 1
ATOM 647 C CA . LYS A 1 82 ? 6.594 -4.016 -17.097 1.00 88.12 82 LYS A CA 1
ATOM 648 C C . LYS A 1 82 ? 7.398 -2.948 -17.843 1.00 88.12 82 LYS A C 1
ATOM 650 O O . LYS A 1 82 ? 7.237 -2.829 -19.055 1.00 88.12 82 LYS A O 1
ATOM 655 N N . SER A 1 83 ? 8.238 -2.179 -17.150 1.00 81.81 83 SER A N 1
ATOM 656 C CA . SER A 1 83 ? 9.046 -1.105 -17.740 1.00 81.81 83 SER A CA 1
ATOM 657 C C . SER A 1 83 ? 10.485 -1.538 -18.026 1.00 81.81 83 SER A C 1
ATOM 659 O O . SER A 1 83 ? 10.935 -1.502 -19.170 1.00 81.81 83 SER A O 1
ATOM 661 N N . VAL A 1 84 ? 11.202 -1.971 -16.986 1.00 72.19 84 VAL A N 1
ATOM 662 C CA . VAL A 1 84 ? 12.661 -2.202 -17.020 1.00 72.19 84 VAL A CA 1
ATOM 663 C C . VAL A 1 84 ? 13.047 -3.685 -17.010 1.00 72.19 84 VAL A C 1
ATOM 665 O O . VAL A 1 84 ? 14.229 -4.015 -17.075 1.00 72.19 84 VAL A O 1
ATOM 668 N N . GLY A 1 85 ? 12.056 -4.578 -16.969 1.00 72.06 85 GLY A N 1
ATOM 669 C CA . GLY A 1 85 ? 12.233 -6.027 -16.938 1.00 72.06 85 GLY A CA 1
ATOM 670 C C . GLY A 1 85 ? 11.725 -6.661 -15.644 1.00 72.06 85 GLY A C 1
ATOM 671 O O . GLY A 1 85 ? 11.654 -6.035 -14.587 1.00 72.06 85 GLY A O 1
ATOM 672 N N . GLU A 1 86 ? 11.368 -7.937 -15.750 1.00 75.25 86 GLU A N 1
ATOM 673 C CA . GLU A 1 86 ? 10.673 -8.691 -14.703 1.00 75.25 86 GLU A CA 1
ATOM 674 C C . GLU A 1 86 ? 11.636 -9.269 -13.658 1.00 75.25 86 GLU A C 1
ATOM 676 O O . GLU A 1 86 ? 11.228 -9.552 -12.540 1.00 75.25 86 GLU A O 1
ATOM 681 N N . GLY A 1 87 ? 12.921 -9.426 -13.989 1.00 79.62 87 GLY A N 1
ATOM 682 C CA . GLY A 1 87 ? 13.935 -9.996 -13.102 1.00 79.62 87 GLY A CA 1
ATOM 683 C C . GLY A 1 87 ? 14.855 -8.938 -12.501 1.00 79.62 87 GLY A C 1
ATOM 684 O O . GLY A 1 87 ? 15.565 -8.258 -13.241 1.00 79.62 87 GLY A O 1
ATOM 685 N N . ILE A 1 88 ? 14.917 -8.851 -11.171 1.00 84.06 88 ILE A N 1
ATOM 686 C CA . ILE A 1 88 ? 15.985 -8.124 -10.472 1.00 84.06 88 ILE A CA 1
ATOM 687 C C . ILE A 1 88 ? 17.033 -9.113 -9.967 1.00 84.06 88 ILE A C 1
ATOM 689 O O . ILE A 1 88 ? 16.701 -10.162 -9.416 1.00 84.06 88 ILE A O 1
ATOM 693 N N . LYS A 1 89 ? 18.308 -8.779 -10.168 1.00 85.94 89 LYS A N 1
ATOM 694 C CA . LYS A 1 89 ? 19.432 -9.523 -9.600 1.00 85.94 89 LYS A CA 1
ATOM 695 C C . LYS A 1 89 ? 19.817 -8.886 -8.277 1.00 85.94 89 LYS A C 1
ATOM 697 O O . LYS A 1 89 ? 20.200 -7.718 -8.249 1.00 85.94 89 LYS A O 1
ATOM 702 N N . LEU A 1 90 ? 19.711 -9.650 -7.203 1.00 85.44 90 LEU A N 1
ATOM 703 C CA . LEU A 1 90 ? 20.224 -9.287 -5.895 1.00 85.44 90 LEU A CA 1
ATOM 704 C C . LEU A 1 90 ? 21.510 -10.056 -5.634 1.00 85.44 90 LEU A C 1
ATOM 706 O O . LEU A 1 90 ? 21.632 -11.227 -5.981 1.00 85.44 90 LEU A O 1
ATOM 710 N N . THR A 1 91 ? 22.456 -9.388 -4.995 1.00 87.12 91 THR A N 1
ATOM 711 C CA . THR A 1 91 ? 23.734 -9.967 -4.584 1.00 87.12 91 THR A CA 1
ATOM 712 C C . THR A 1 91 ? 23.916 -9.732 -3.085 1.00 87.12 91 THR A C 1
ATOM 714 O O . THR A 1 91 ? 24.764 -8.918 -2.704 1.00 87.12 91 THR A O 1
ATOM 717 N N . PRO A 1 92 ? 23.062 -10.327 -2.223 1.00 82.44 92 PRO A N 1
ATOM 718 C CA . PRO A 1 92 ? 23.226 -10.218 -0.781 1.00 82.44 92 PRO A CA 1
ATOM 719 C C . PRO A 1 92 ? 24.625 -10.681 -0.378 1.00 82.44 92 PRO A C 1
ATOM 721 O O . PRO A 1 92 ? 25.147 -11.677 -0.890 1.00 82.44 92 PRO A O 1
ATOM 724 N N . LYS A 1 93 ? 25.227 -9.930 0.543 1.00 78.81 93 LYS A N 1
ATOM 725 C CA . LYS A 1 93 ? 26.445 -10.368 1.216 1.00 78.81 93 LYS A CA 1
ATOM 726 C C . LYS A 1 93 ? 26.078 -11.465 2.206 1.00 78.81 93 LYS A C 1
ATOM 728 O O . LYS A 1 93 ? 24.986 -11.455 2.766 1.00 78.81 93 LYS A O 1
ATOM 733 N N . CYS A 1 94 ? 26.983 -12.411 2.385 1.00 78.06 94 CYS A N 1
ATOM 734 C CA . CYS A 1 94 ? 26.861 -13.418 3.423 1.00 78.06 94 CYS A CA 1
ATOM 735 C C . CYS A 1 94 ? 26.966 -12.742 4.806 1.00 78.06 94 CYS A C 1
ATOM 737 O O . CYS A 1 94 ? 27.826 -11.886 4.999 1.00 78.06 94 CYS A O 1
ATOM 739 N N . ASP A 1 95 ? 26.112 -13.127 5.758 1.00 73.50 95 ASP A N 1
ATOM 740 C CA . ASP A 1 95 ? 26.046 -12.522 7.105 1.00 73.50 95 ASP A CA 1
ATOM 741 C C . ASP A 1 95 ? 27.204 -12.941 8.041 1.00 73.50 95 ASP A C 1
ATOM 743 O O . ASP A 1 95 ? 27.227 -12.572 9.213 1.00 73.50 95 ASP A O 1
ATOM 747 N N . GLY A 1 96 ? 28.161 -13.742 7.560 1.00 76.44 96 GLY A N 1
ATOM 748 C CA . GLY A 1 96 ? 29.325 -14.174 8.336 1.00 76.44 96 GLY A CA 1
ATOM 749 C C . GLY A 1 96 ? 30.540 -13.278 8.102 1.00 76.44 96 GLY A C 1
ATOM 750 O O . GLY A 1 96 ? 30.911 -13.054 6.954 1.00 76.44 96 GLY A O 1
ATOM 751 N N . ASP A 1 97 ? 31.212 -12.854 9.177 1.00 71.62 97 ASP A N 1
ATOM 752 C CA . ASP A 1 97 ? 32.391 -11.966 9.133 1.00 71.62 97 ASP A CA 1
ATOM 753 C C . ASP A 1 97 ? 33.560 -12.495 8.268 1.00 71.62 97 ASP A C 1
ATOM 755 O O . ASP A 1 97 ? 34.388 -11.715 7.804 1.00 71.62 97 ASP A O 1
ATOM 759 N N . GLU A 1 98 ? 33.627 -13.810 8.021 1.00 79.00 98 GLU A N 1
ATOM 760 C CA . GLU A 1 98 ? 34.653 -14.465 7.185 1.00 79.00 98 GLU A CA 1
ATOM 761 C C . GLU A 1 98 ? 34.123 -14.942 5.817 1.00 79.00 98 GLU A C 1
ATOM 763 O O . GLU A 1 98 ? 34.841 -15.573 5.040 1.00 79.00 98 GLU A O 1
ATOM 768 N N . CYS A 1 99 ? 32.852 -14.680 5.516 1.00 69.50 99 CYS A N 1
ATOM 769 C CA . CYS A 1 99 ? 32.170 -15.188 4.333 1.00 69.50 99 CYS A CA 1
ATOM 770 C C . CYS A 1 99 ? 32.070 -14.081 3.270 1.00 69.50 99 CYS A C 1
ATOM 772 O O . CYS A 1 99 ? 31.149 -13.270 3.271 1.00 69.50 99 CYS A O 1
ATOM 774 N N . GLU A 1 100 ? 33.019 -14.047 2.333 1.00 74.25 100 GLU A N 1
ATOM 775 C CA . GLU A 1 100 ? 33.020 -13.075 1.221 1.00 74.25 100 GLU A CA 1
ATOM 776 C C . GLU A 1 100 ? 32.210 -13.541 -0.005 1.00 74.25 100 GLU A C 1
ATOM 778 O O . GLU A 1 100 ? 32.188 -12.875 -1.042 1.00 74.25 100 GLU A O 1
ATOM 783 N N . GLU A 1 101 ? 31.546 -14.695 0.084 1.00 78.50 101 GLU A N 1
ATOM 784 C CA . GLU A 1 101 ? 30.841 -15.290 -1.047 1.00 78.50 101 GLU A CA 1
ATOM 785 C C . GLU A 1 101 ? 29.574 -14.495 -1.401 1.00 78.50 101 GLU A C 1
ATOM 787 O O . GLU A 1 101 ? 28.700 -14.243 -0.566 1.00 78.50 101 GLU A O 1
ATOM 792 N N . ILE A 1 102 ? 29.485 -14.085 -2.669 1.00 77.81 102 ILE A N 1
ATOM 793 C CA . ILE A 1 102 ? 28.342 -13.351 -3.212 1.00 77.81 102 ILE A CA 1
ATOM 794 C C . ILE A 1 102 ? 27.358 -14.357 -3.803 1.00 77.81 102 ILE A C 1
ATOM 796 O O . ILE A 1 102 ? 27.655 -15.016 -4.799 1.00 77.81 102 ILE A O 1
ATOM 800 N N . ASN A 1 103 ? 26.159 -14.422 -3.231 1.00 81.12 103 ASN A N 1
ATOM 801 C CA . ASN A 1 103 ? 25.086 -15.264 -3.748 1.00 81.12 103 ASN A CA 1
ATOM 802 C C . ASN A 1 103 ? 24.213 -14.446 -4.708 1.00 81.12 103 ASN A C 1
ATOM 804 O O . ASN A 1 103 ? 23.532 -13.523 -4.273 1.00 81.12 103 ASN A O 1
ATOM 808 N N . GLU A 1 104 ? 24.218 -14.756 -6.010 1.00 86.19 104 GLU A N 1
ATOM 809 C CA . GLU A 1 104 ? 23.290 -14.116 -6.956 1.00 86.19 104 GLU A CA 1
ATOM 810 C C . GLU A 1 104 ? 21.893 -14.738 -6.814 1.00 86.19 104 GLU A C 1
ATOM 812 O O . GLU A 1 104 ? 21.691 -15.924 -7.073 1.00 86.19 104 GLU A O 1
ATOM 817 N N . VAL A 1 105 ? 20.913 -13.921 -6.431 1.00 88.38 105 VAL A N 1
ATOM 818 C CA . VAL A 1 105 ? 19.501 -14.300 -6.339 1.00 88.38 105 VAL A CA 1
ATOM 819 C C . VAL A 1 105 ? 18.716 -13.496 -7.366 1.00 88.38 105 VAL A C 1
ATOM 821 O O . VAL A 1 105 ? 18.748 -12.268 -7.365 1.00 88.38 105 VAL A O 1
ATOM 824 N N . VAL A 1 106 ? 17.986 -14.181 -8.245 1.00 87.56 106 VAL A N 1
ATOM 825 C CA . VAL A 1 106 ? 17.106 -13.531 -9.225 1.00 87.56 106 VAL A CA 1
ATOM 826 C C . VAL A 1 106 ? 15.675 -13.541 -8.700 1.00 87.56 106 VAL A C 1
ATOM 828 O O . VAL A 1 106 ? 15.077 -14.606 -8.553 1.00 87.56 106 VAL A O 1
ATOM 831 N N . ILE A 1 107 ? 15.110 -12.362 -8.448 1.00 88.56 107 ILE A N 1
ATOM 832 C CA . ILE A 1 107 ? 13.706 -12.205 -8.050 1.00 88.56 107 ILE A CA 1
ATOM 833 C C . ILE A 1 107 ? 12.885 -11.812 -9.273 1.00 88.56 107 ILE A C 1
ATOM 835 O O . ILE A 1 107 ? 13.213 -10.842 -9.954 1.00 88.56 107 ILE A O 1
ATOM 839 N N . ASN A 1 108 ? 11.798 -12.546 -9.528 1.00 89.88 108 ASN A N 1
ATOM 840 C CA . ASN A 1 108 ? 10.804 -12.162 -10.525 1.00 89.88 108 ASN A CA 1
ATOM 841 C C . ASN A 1 108 ? 9.744 -11.253 -9.878 1.00 89.88 108 ASN A C 1
ATOM 843 O O . ASN A 1 108 ? 8.938 -11.713 -9.070 1.00 89.88 108 ASN A O 1
ATOM 847 N N . LEU A 1 109 ? 9.736 -9.982 -10.271 1.00 89.19 109 LEU A N 1
ATOM 848 C CA . LEU A 1 109 ? 8.812 -8.954 -9.806 1.00 89.19 109 LEU A CA 1
ATOM 849 C C . LEU A 1 109 ? 7.353 -9.214 -10.203 1.00 89.19 109 LEU A C 1
ATOM 851 O O . LEU A 1 109 ? 6.460 -8.743 -9.511 1.00 89.19 109 LEU A O 1
ATOM 855 N N . GLU A 1 110 ? 7.075 -9.981 -11.262 1.00 86.44 110 GLU A N 1
ATOM 856 C CA . GLU A 1 110 ? 5.698 -10.378 -11.602 1.00 86.44 110 GLU A CA 1
ATOM 857 C C . GLU A 1 110 ? 5.081 -11.330 -10.581 1.00 86.44 110 GLU A C 1
ATOM 859 O O . GLU A 1 110 ? 3.862 -11.460 -10.503 1.00 86.44 110 GLU A O 1
ATOM 864 N N . LYS A 1 111 ? 5.925 -12.042 -9.829 1.00 89.25 111 LYS A N 1
ATOM 865 C CA . LYS A 1 111 ? 5.478 -12.982 -8.802 1.00 89.25 111 LYS A CA 1
ATOM 866 C C . LYS A 1 111 ? 5.280 -12.312 -7.447 1.00 89.25 111 LYS A C 1
ATOM 868 O O . LYS A 1 111 ? 4.905 -12.996 -6.501 1.00 89.25 111 LYS A O 1
ATOM 873 N N . VAL A 1 112 ? 5.553 -11.012 -7.336 1.00 89.44 112 VAL A N 1
ATOM 874 C CA . VAL A 1 112 ? 5.328 -10.266 -6.100 1.00 89.44 112 VAL A CA 1
ATOM 875 C C . VAL A 1 112 ? 3.826 -10.120 -5.889 1.00 89.44 112 VAL A C 1
ATOM 877 O O . VAL A 1 112 ? 3.107 -9.612 -6.746 1.00 89.44 112 VAL A O 1
ATOM 880 N N . THR A 1 113 ? 3.356 -10.567 -4.731 1.00 90.50 113 THR A N 1
ATOM 881 C CA . THR A 1 113 ? 1.950 -10.501 -4.328 1.00 90.50 113 THR A CA 1
ATOM 882 C C . THR A 1 113 ? 1.844 -10.046 -2.883 1.00 90.50 113 THR A C 1
ATOM 884 O O . THR A 1 113 ? 2.729 -10.332 -2.081 1.00 90.50 113 THR A O 1
ATOM 887 N N . VAL A 1 114 ? 0.737 -9.391 -2.534 1.00 92.38 114 VAL A N 1
ATOM 888 C CA . VAL A 1 114 ? 0.403 -9.108 -1.133 1.00 92.38 114 VAL A CA 1
ATOM 889 C C . VAL A 1 114 ? -0.221 -10.365 -0.521 1.00 92.38 114 VAL A C 1
ATOM 891 O O . VAL A 1 114 ? -1.306 -10.788 -0.926 1.00 92.38 114 VAL A O 1
ATOM 894 N N . GLU A 1 115 ? 0.488 -10.992 0.416 1.00 89.75 115 GLU A N 1
ATOM 895 C CA . GLU A 1 115 ? 0.037 -12.212 1.092 1.00 89.75 115 GLU A CA 1
ATOM 896 C C . GLU A 1 115 ? -1.000 -11.928 2.191 1.00 89.75 115 GLU A C 1
ATOM 898 O O . GLU A 1 115 ? -1.204 -10.791 2.611 1.00 89.75 115 GLU A O 1
ATOM 903 N N . ASN A 1 116 ? -1.663 -12.989 2.663 1.00 84.31 116 ASN A N 1
ATOM 904 C CA . ASN A 1 116 ? -2.556 -12.990 3.830 1.00 84.31 116 ASN A CA 1
ATOM 905 C C . ASN A 1 116 ? -3.781 -12.061 3.750 1.00 84.31 116 ASN A C 1
ATOM 907 O O . ASN A 1 116 ? -4.465 -11.865 4.746 1.00 84.31 116 ASN A O 1
ATOM 911 N N . LEU A 1 117 ? -4.125 -11.530 2.571 1.00 84.00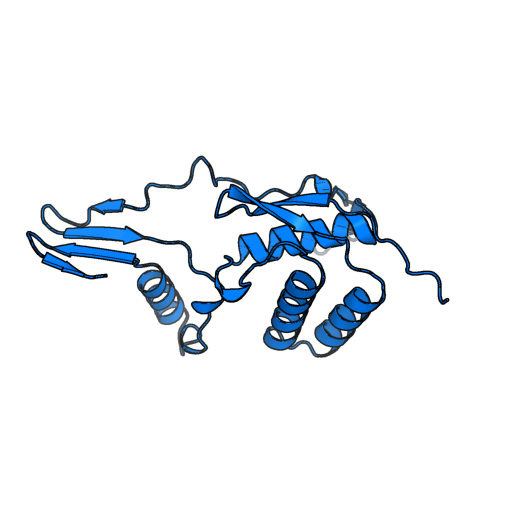 117 LEU A N 1
ATOM 912 C CA . LEU A 1 117 ? -5.338 -10.715 2.407 1.00 84.00 117 LEU A CA 1
ATOM 913 C C . LEU A 1 117 ? -6.628 -11.524 2.581 1.00 84.00 117 LEU A C 1
ATOM 915 O O . LEU A 1 117 ? -7.623 -10.999 3.072 1.00 84.00 117 LEU A O 1
ATOM 919 N N . LYS A 1 118 ? -6.621 -12.797 2.167 1.00 80.38 118 LYS A N 1
ATOM 920 C CA . LYS A 1 118 ? -7.774 -13.704 2.310 1.00 80.38 118 LYS A CA 1
ATOM 921 C C . LYS A 1 118 ? -7.905 -14.262 3.722 1.00 80.38 118 LYS A C 1
ATOM 923 O O . LYS A 1 118 ? -9.019 -14.506 4.168 1.00 80.38 118 LYS A O 1
ATOM 928 N N . ASP A 1 119 ? -6.771 -14.430 4.391 1.00 85.00 119 ASP A N 1
ATOM 929 C CA . ASP A 1 119 ? -6.661 -14.958 5.750 1.00 85.00 119 ASP A CA 1
ATOM 930 C C . ASP A 1 119 ? -6.524 -13.826 6.780 1.00 85.00 119 ASP A C 1
ATOM 932 O O . ASP A 1 119 ? -6.078 -14.047 7.907 1.00 85.00 119 ASP A O 1
ATOM 936 N N . ALA A 1 120 ? -6.871 -12.596 6.384 1.00 79.88 120 ALA A N 1
ATOM 937 C CA . ALA A 1 120 ? -6.804 -11.443 7.261 1.00 79.88 120 ALA A CA 1
ATOM 938 C C . ALA A 1 120 ? -7.727 -11.673 8.471 1.00 79.88 120 ALA A C 1
ATOM 940 O O . ALA A 1 120 ? -8.858 -12.140 8.294 1.00 79.88 120 ALA A O 1
ATOM 941 N N . PRO A 1 121 ? -7.263 -11.360 9.695 1.00 82.44 121 PRO A N 1
ATOM 942 C CA . PRO A 1 121 ? -8.078 -11.518 10.889 1.00 82.44 121 PRO A CA 1
ATOM 943 C C . PRO A 1 121 ? -9.348 -10.670 10.793 1.00 82.44 121 PRO A C 1
ATOM 945 O O . PRO A 1 121 ? -9.372 -9.639 10.111 1.00 82.44 121 PRO A O 1
ATOM 948 N N . ASP A 1 122 ? -10.392 -11.112 11.496 1.00 88.19 122 ASP A N 1
ATOM 949 C CA . ASP A 1 122 ? -11.615 -10.329 11.628 1.00 88.19 122 ASP A CA 1
ATOM 950 C C . ASP A 1 122 ? -11.269 -8.941 12.178 1.00 88.19 122 ASP A C 1
ATOM 952 O O . ASP A 1 122 ? -10.516 -8.798 13.146 1.00 88.19 122 ASP A O 1
ATOM 956 N N . LYS A 1 123 ? -11.786 -7.918 11.505 1.00 91.12 123 LYS A N 1
ATOM 957 C CA . LYS A 1 123 ? -11.566 -6.526 11.882 1.00 91.12 123 LYS A CA 1
ATOM 958 C C . LYS A 1 123 ? -12.562 -6.060 12.932 1.00 91.12 123 LYS A C 1
ATOM 960 O O . LYS A 1 123 ? -12.347 -5.002 13.515 1.00 91.12 123 LYS A O 1
ATOM 965 N N . HIS A 1 124 ? -13.606 -6.844 13.181 1.00 94.81 124 HIS A N 1
ATOM 966 C CA . HIS A 1 124 ? -14.497 -6.646 14.302 1.00 94.81 124 HIS A CA 1
ATOM 967 C C . HIS A 1 124 ? -13.907 -7.306 15.552 1.00 94.81 124 HIS A C 1
ATOM 969 O O . HIS A 1 124 ? -13.825 -8.531 15.661 1.00 94.81 124 HIS A O 1
ATOM 975 N N . ILE A 1 125 ? -13.488 -6.495 16.519 1.00 94.31 125 ILE A N 1
ATOM 976 C CA . ILE A 1 125 ? -12.893 -6.970 17.767 1.00 94.31 125 ILE A CA 1
ATOM 977 C C . ILE A 1 125 ? -13.850 -6.678 18.916 1.00 94.31 125 ILE A C 1
ATOM 979 O O . ILE A 1 125 ? -14.101 -5.526 19.268 1.00 94.31 125 ILE A O 1
ATOM 983 N N . LYS A 1 126 ? -14.343 -7.739 19.559 1.00 94.56 126 LYS A N 1
ATOM 984 C CA . LYS A 1 126 ? -15.081 -7.640 20.821 1.00 94.56 126 LYS A CA 1
ATOM 985 C C . LYS A 1 126 ? -14.093 -7.462 21.980 1.00 94.56 126 LYS A C 1
ATOM 987 O O . LYS A 1 126 ? -13.260 -8.335 22.214 1.00 94.56 126 LYS A O 1
ATOM 992 N N . LEU A 1 127 ? -14.188 -6.344 22.702 1.00 93.75 127 LEU A N 1
ATOM 993 C CA . LEU A 1 127 ? -13.328 -6.037 23.854 1.00 93.75 127 LEU A CA 1
ATOM 994 C C . LEU A 1 127 ? -13.963 -6.499 25.170 1.00 93.75 127 LEU A C 1
ATOM 996 O O . LEU A 1 127 ? -13.290 -7.083 26.018 1.00 93.75 127 LEU A O 1
ATOM 1000 N N . THR A 1 128 ? -15.262 -6.249 25.335 1.00 95.69 128 THR A N 1
ATOM 1001 C CA . THR A 1 128 ? -16.077 -6.680 26.483 1.00 95.69 128 THR A CA 1
ATOM 1002 C C . THR A 1 128 ? -17.454 -7.124 25.993 1.00 95.69 128 THR A C 1
ATOM 1004 O O . THR A 1 128 ? -17.697 -7.155 24.790 1.00 95.69 128 THR A O 1
ATOM 1007 N N . ASP A 1 129 ? -18.371 -7.482 26.896 1.00 94.00 129 ASP A N 1
ATOM 1008 C CA . ASP A 1 129 ? -19.736 -7.853 26.503 1.00 94.00 129 ASP A CA 1
ATOM 1009 C C . ASP A 1 129 ? -20.531 -6.726 25.840 1.00 94.00 129 ASP A C 1
ATOM 1011 O O . ASP A 1 129 ? -21.327 -7.020 24.951 1.00 94.00 129 ASP A O 1
ATOM 1015 N N . ASP A 1 130 ? -20.229 -5.472 26.182 1.00 95.38 130 ASP A N 1
ATOM 1016 C CA . ASP A 1 130 ? -20.951 -4.294 25.692 1.00 95.38 130 ASP A CA 1
ATOM 1017 C C . ASP A 1 130 ? -20.113 -3.413 24.753 1.00 95.38 130 ASP A C 1
ATOM 1019 O O . ASP A 1 130 ? -20.639 -2.446 24.206 1.00 95.38 130 ASP A O 1
ATOM 1023 N N . ILE A 1 131 ? -18.816 -3.704 24.578 1.00 96.12 131 ILE A N 1
ATOM 1024 C CA . ILE A 1 131 ? -17.907 -2.893 23.759 1.00 96.12 131 ILE A CA 1
ATOM 1025 C C . ILE A 1 131 ? -17.256 -3.738 22.668 1.00 96.12 131 ILE A C 1
ATOM 1027 O O . ILE A 1 131 ? -16.553 -4.717 22.944 1.00 96.12 131 ILE A O 1
ATOM 1031 N N . SER A 1 132 ? -17.407 -3.286 21.428 1.00 96.44 132 SER A N 1
ATOM 1032 C CA . SER A 1 132 ? -16.698 -3.807 20.260 1.00 96.44 132 SER A CA 1
ATOM 1033 C C . SER A 1 132 ? -16.194 -2.672 19.378 1.00 96.44 132 SER A C 1
ATOM 1035 O O . SER A 1 132 ? -16.706 -1.555 19.432 1.00 96.44 132 SER A O 1
ATOM 1037 N N . ILE A 1 133 ? -15.187 -2.957 18.562 1.00 95.75 133 ILE A N 1
ATOM 1038 C CA . ILE A 1 133 ? -14.595 -1.998 17.629 1.00 95.75 133 ILE A CA 1
ATOM 1039 C C . ILE A 1 133 ? -14.493 -2.612 16.236 1.00 95.75 133 ILE A C 1
ATOM 1041 O O . ILE A 1 133 ? -14.164 -3.789 16.114 1.00 95.75 133 ILE A O 1
ATOM 1045 N N . ASP A 1 134 ? -14.727 -1.806 15.208 1.00 95.50 134 ASP A N 1
ATOM 1046 C CA . ASP A 1 134 ? -14.346 -2.119 13.834 1.00 95.50 134 ASP A CA 1
ATOM 1047 C C . ASP A 1 134 ? -13.019 -1.438 13.512 1.00 95.50 134 ASP A C 1
ATOM 1049 O O . ASP A 1 134 ? -12.826 -0.245 13.773 1.00 95.50 134 ASP A O 1
ATOM 1053 N N . LEU A 1 135 ? -12.097 -2.211 12.947 1.00 93.12 135 LEU A N 1
ATOM 1054 C CA . LEU A 1 135 ? -10.824 -1.729 12.436 1.00 93.12 135 LEU A CA 1
ATOM 1055 C C . LEU A 1 135 ? -10.857 -1.572 10.916 1.00 93.12 135 LEU A C 1
ATOM 1057 O O . LEU A 1 135 ? -11.435 -2.376 10.184 1.00 93.12 135 LEU A O 1
ATOM 1061 N N . ARG A 1 136 ? -10.094 -0.604 10.418 1.00 91.88 136 ARG A N 1
ATOM 1062 C CA . ARG A 1 136 ? -9.797 -0.438 8.996 1.00 91.88 136 ARG A CA 1
ATOM 1063 C C . ARG A 1 136 ? -8.300 -0.447 8.742 1.00 91.88 136 ARG A C 1
ATOM 1065 O O . ARG A 1 136 ? -7.486 -0.195 9.625 1.00 91.88 136 ARG A O 1
ATOM 1072 N N . TRP A 1 137 ? -7.940 -0.701 7.488 1.00 90.88 137 TRP A N 1
ATOM 1073 C CA . TRP A 1 137 ? -6.574 -0.456 7.044 1.00 90.88 137 TRP A CA 1
ATOM 1074 C C . TRP A 1 137 ? -6.305 1.048 7.032 1.00 90.88 137 TRP A C 1
ATOM 1076 O O . TRP A 1 137 ? -7.155 1.834 6.598 1.00 90.88 137 TRP A O 1
ATOM 1086 N N . THR A 1 138 ? -5.116 1.435 7.481 1.00 90.88 138 THR A N 1
ATOM 1087 C CA . THR A 1 138 ? -4.640 2.804 7.315 1.00 90.88 138 THR A CA 1
ATOM 1088 C C . THR A 1 138 ? -4.268 3.049 5.855 1.00 90.88 138 THR A C 1
ATOM 1090 O O . THR A 1 138 ? -3.803 2.154 5.141 1.00 90.88 138 THR A O 1
ATOM 1093 N N . THR A 1 139 ? -4.507 4.269 5.391 1.00 93.19 139 THR A N 1
ATOM 1094 C CA . THR A 1 139 ? -4.229 4.703 4.023 1.00 93.19 139 THR A CA 1
ATOM 1095 C C . THR A 1 139 ? -3.229 5.855 4.019 1.00 93.19 139 THR A C 1
ATOM 1097 O O . THR A 1 139 ? -2.848 6.377 5.064 1.00 93.19 139 THR A O 1
ATOM 1100 N N . MET A 1 140 ? -2.777 6.290 2.845 1.00 90.19 140 MET A N 1
ATOM 1101 C CA . MET A 1 140 ? -1.814 7.392 2.739 1.00 90.19 140 MET A CA 1
ATOM 1102 C C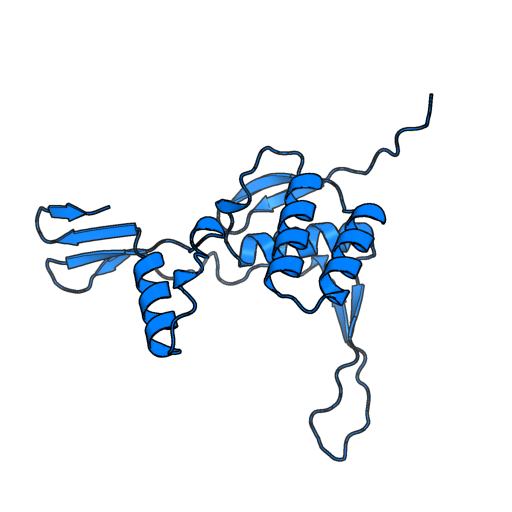 . MET A 1 140 ? -2.313 8.694 3.392 1.00 90.19 140 MET A C 1
ATOM 1104 O O . MET A 1 140 ? -1.509 9.438 3.941 1.00 90.19 140 MET A O 1
ATOM 1108 N N . LYS A 1 141 ? -3.630 8.950 3.429 1.00 88.81 141 LYS A N 1
ATOM 1109 C CA . LYS A 1 141 ? -4.207 10.113 4.139 1.00 88.81 141 LYS A CA 1
ATOM 1110 C C . LYS A 1 141 ? -4.029 10.062 5.657 1.00 88.81 141 LYS A C 1
ATOM 1112 O O . LYS A 1 141 ? -4.041 11.101 6.307 1.00 88.81 141 LYS A O 1
ATOM 1117 N N . ASP A 1 142 ? -3.881 8.860 6.203 1.00 86.62 142 ASP A N 1
ATOM 1118 C CA . ASP A 1 142 ? -3.703 8.618 7.631 1.00 86.62 142 ASP A CA 1
ATOM 1119 C C . ASP A 1 142 ? -2.252 8.833 8.069 1.00 86.62 142 ASP A C 1
ATOM 1121 O O . ASP A 1 142 ? -1.972 8.943 9.264 1.00 86.62 142 ASP A O 1
ATOM 1125 N N . ARG A 1 143 ? -1.321 8.940 7.109 1.00 74.12 143 ARG A N 1
ATOM 1126 C CA . ARG A 1 143 ? 0.081 9.302 7.343 1.00 74.12 143 ARG A CA 1
ATOM 1127 C C . ARG A 1 143 ? 0.191 10.799 7.613 1.00 74.12 143 ARG A C 1
ATOM 1129 O O . ARG A 1 143 ? 0.797 11.561 6.870 1.00 74.12 143 ARG A O 1
ATOM 1136 N N . VAL A 1 144 ? -0.441 11.235 8.693 1.00 59.69 144 VAL A N 1
ATOM 1137 C CA . VAL A 1 144 ? -0.260 12.575 9.237 1.00 59.69 144 VAL A CA 1
ATOM 1138 C C . VAL A 1 144 ? 1.118 12.633 9.900 1.00 59.69 144 VAL A C 1
ATOM 1140 O O . VAL A 1 144 ? 1.542 11.671 10.544 1.00 59.69 144 VAL A O 1
ATOM 1143 N N . GLU A 1 145 ? 1.775 13.794 9.845 1.00 57.12 145 GLU A N 1
ATOM 1144 C CA . GLU A 1 145 ? 2.994 14.124 10.613 1.00 57.12 145 GLU A CA 1
ATOM 1145 C C . GLU A 1 145 ? 2.877 13.779 12.119 1.00 57.12 145 GLU A C 1
ATOM 1147 O O . GLU A 1 145 ? 3.875 13.601 12.809 1.00 57.12 145 GLU A O 1
ATOM 1152 N N . ASN A 1 146 ? 1.652 13.603 12.628 1.00 49.53 146 ASN A N 1
ATOM 1153 C CA . ASN A 1 146 ? 1.336 13.233 14.006 1.00 49.53 146 ASN A CA 1
ATOM 1154 C C . ASN A 1 146 ? 1.629 11.775 14.395 1.00 49.53 146 ASN A C 1
ATOM 1156 O O . ASN A 1 146 ? 1.581 11.485 15.590 1.00 49.53 146 ASN A O 1
ATOM 1160 N N . LEU A 1 147 ? 1.916 10.867 13.454 1.00 56.47 147 LEU A N 1
ATOM 1161 C CA . LEU A 1 147 ? 2.341 9.505 13.808 1.00 56.47 147 LEU A CA 1
ATOM 1162 C C . LEU A 1 147 ? 3.787 9.471 14.324 1.00 56.47 147 LEU A C 1
ATOM 1164 O O . LEU A 1 147 ? 4.101 8.628 15.155 1.00 56.47 147 LEU A O 1
ATOM 1168 N N . LYS A 1 148 ? 4.646 10.409 13.899 1.00 59.88 148 LYS A N 1
ATOM 1169 C CA . LYS A 1 148 ? 6.018 10.563 14.408 1.00 59.88 148 LYS A CA 1
ATOM 1170 C C . LYS A 1 148 ? 5.976 11.367 15.716 1.00 59.88 148 LYS A C 1
ATOM 1172 O O . LYS A 1 148 ? 6.086 12.591 15.707 1.00 59.88 148 LYS A O 1
ATOM 1177 N N . LYS A 1 149 ? 5.738 10.684 16.839 1.00 64.62 149 LYS A N 1
ATOM 1178 C CA . LYS A 1 149 ? 5.855 11.262 18.191 1.00 64.62 149 LYS A CA 1
ATOM 1179 C C . LYS A 1 149 ? 7.207 10.928 18.814 1.00 64.62 149 LYS A C 1
ATOM 1181 O O . LYS A 1 149 ? 7.968 10.138 18.266 1.00 64.62 149 LYS A O 1
ATOM 1186 N N . ASP A 1 150 ? 7.489 11.544 19.960 1.00 70.25 150 ASP A N 1
ATOM 1187 C CA . ASP A 1 150 ? 8.791 11.481 20.632 1.00 70.25 150 ASP A CA 1
ATOM 1188 C C . ASP A 1 150 ? 9.197 10.049 21.027 1.00 70.25 150 ASP A C 1
ATOM 1190 O O . ASP A 1 150 ? 10.378 9.786 21.256 1.00 70.25 150 ASP A O 1
ATOM 1194 N N . THR A 1 151 ? 8.241 9.109 21.095 1.00 83.75 151 THR A N 1
ATOM 1195 C CA . THR A 1 151 ? 8.504 7.706 21.443 1.00 83.75 151 THR A CA 1
ATOM 1196 C C . THR A 1 151 ? 7.882 6.696 20.472 1.00 83.75 151 THR A C 1
ATOM 1198 O O . THR A 1 151 ? 6.813 6.904 19.888 1.00 83.75 151 THR A O 1
ATOM 1201 N N . GLU A 1 152 ? 8.533 5.535 20.356 1.00 82.50 152 GLU A N 1
ATOM 1202 C CA . GLU A 1 152 ? 8.036 4.386 19.585 1.00 82.50 152 GLU A CA 1
ATOM 1203 C C . GLU A 1 152 ? 6.682 3.884 20.112 1.00 82.50 152 GLU A C 1
ATOM 1205 O O . GLU A 1 152 ? 5.786 3.561 19.335 1.00 82.50 152 GLU A O 1
ATOM 1210 N N . THR A 1 153 ? 6.488 3.883 21.435 1.00 86.38 153 THR A N 1
ATOM 1211 C CA . THR A 1 153 ? 5.230 3.459 22.065 1.00 86.38 153 THR A CA 1
ATOM 1212 C C . THR A 1 153 ? 4.058 4.341 21.647 1.00 86.38 153 THR A C 1
ATOM 1214 O O . THR A 1 153 ? 2.999 3.831 21.285 1.00 86.38 153 THR A O 1
ATOM 1217 N N . GLU A 1 154 ? 4.234 5.664 21.664 1.00 84.25 154 GLU A N 1
ATOM 1218 C CA . GLU A 1 154 ? 3.195 6.597 21.214 1.00 84.25 154 GLU A CA 1
ATOM 1219 C C . GLU A 1 154 ? 2.894 6.427 19.727 1.00 84.25 154 GLU A C 1
ATOM 1221 O O . GLU A 1 154 ? 1.734 6.482 19.325 1.00 84.25 154 GLU A O 1
ATOM 1226 N N . THR A 1 155 ? 3.921 6.159 18.919 1.00 82.75 155 THR A N 1
ATOM 1227 C CA . THR A 1 155 ? 3.765 5.874 17.487 1.00 82.75 155 THR A CA 1
ATOM 1228 C C . THR A 1 155 ? 2.868 4.651 17.265 1.00 82.75 155 THR A C 1
ATOM 1230 O O . THR A 1 155 ? 1.920 4.714 16.479 1.00 82.75 155 THR A O 1
ATOM 1233 N N . ILE A 1 156 ? 3.101 3.562 18.007 1.00 83.75 156 ILE A N 1
ATOM 1234 C CA . ILE A 1 156 ? 2.280 2.342 17.933 1.00 83.75 156 ILE A CA 1
ATOM 1235 C C . ILE A 1 156 ? 0.844 2.616 18.394 1.00 83.75 156 ILE A C 1
ATOM 1237 O O . ILE A 1 156 ? -0.104 2.235 17.708 1.00 83.75 156 ILE A O 1
ATOM 1241 N N . ILE A 1 157 ? 0.661 3.302 19.528 1.00 86.69 157 ILE A N 1
ATOM 1242 C CA . ILE A 1 157 ? -0.676 3.634 20.044 1.00 86.69 157 ILE A CA 1
ATOM 1243 C C . ILE A 1 157 ? -1.447 4.480 19.026 1.00 86.69 157 ILE A C 1
ATOM 1245 O O . ILE A 1 157 ? -2.597 4.173 18.718 1.00 86.69 157 ILE A O 1
ATOM 1249 N N . ASN A 1 158 ? -0.815 5.504 18.454 1.00 86.06 158 ASN A N 1
ATOM 1250 C CA . ASN A 1 158 ? -1.458 6.366 17.467 1.00 86.06 158 ASN A CA 1
ATOM 1251 C C . ASN A 1 158 ? -1.806 5.610 16.184 1.00 86.06 158 ASN A C 1
ATOM 1253 O O . ASN A 1 158 ? -2.855 5.869 15.597 1.00 86.06 158 ASN A O 1
ATOM 1257 N N . MET A 1 159 ? -0.979 4.650 15.763 1.00 84.38 159 MET A N 1
ATOM 1258 C CA . MET A 1 159 ? -1.300 3.786 14.627 1.00 84.38 159 MET A CA 1
ATOM 1259 C C . MET A 1 159 ? -2.562 2.953 14.895 1.00 84.38 159 MET A C 1
ATOM 1261 O O . MET A 1 159 ? -3.427 2.866 14.021 1.00 84.38 159 MET A O 1
ATOM 1265 N N . ILE A 1 160 ? -2.717 2.407 16.107 1.00 87.38 160 ILE A N 1
ATOM 1266 C CA . ILE A 1 160 ? -3.935 1.684 16.504 1.00 87.38 160 ILE A CA 1
ATOM 1267 C C . ILE A 1 160 ? -5.142 2.626 16.481 1.00 87.38 160 ILE A C 1
ATOM 1269 O O . ILE A 1 160 ? -6.142 2.300 15.850 1.00 87.38 160 ILE A O 1
ATOM 1273 N N . VAL A 1 161 ? -5.040 3.810 17.100 1.00 88.38 161 VAL A N 1
ATOM 1274 C CA . VAL A 1 161 ? -6.134 4.801 17.124 1.00 88.38 161 VAL A CA 1
ATOM 1275 C C . VAL A 1 161 ? -6.556 5.192 15.710 1.00 88.38 161 VAL A C 1
ATOM 1277 O O . VAL A 1 161 ? -7.742 5.257 15.413 1.00 88.38 161 VAL A O 1
ATOM 1280 N N . THR A 1 162 ? -5.592 5.397 14.817 1.00 89.31 162 THR A N 1
ATOM 1281 C CA . THR A 1 162 ? -5.847 5.772 13.419 1.00 89.31 162 THR A CA 1
ATOM 1282 C C . THR A 1 162 ? -6.536 4.657 12.624 1.00 89.31 162 THR A C 1
ATOM 1284 O O . THR A 1 162 ? -7.224 4.924 11.638 1.00 89.31 162 THR A O 1
ATOM 1287 N N . SER A 1 163 ? -6.372 3.409 13.064 1.00 90.88 163 SER A N 1
ATOM 1288 C CA . SER A 1 163 ? -7.002 2.233 12.463 1.00 90.88 163 SER A CA 1
ATOM 1289 C C . SER A 1 163 ? -8.426 1.987 12.974 1.00 90.88 163 SER A C 1
ATOM 1291 O O . SER A 1 163 ? -9.107 1.130 12.418 1.00 90.88 163 SER A O 1
ATOM 1293 N N . LEU A 1 164 ? -8.894 2.699 14.009 1.00 92.25 164 LEU A N 1
ATOM 1294 C CA . LEU A 1 164 ? -10.275 2.593 14.489 1.00 92.25 164 LEU A CA 1
ATOM 1295 C C . LEU A 1 164 ? -11.231 3.201 13.453 1.00 92.25 164 LEU A C 1
ATOM 1297 O O . LEU A 1 164 ? -11.053 4.341 13.025 1.00 92.25 164 LEU A O 1
ATOM 1301 N N . GLU A 1 165 ? -12.238 2.431 13.050 1.00 94.00 165 GLU A N 1
ATOM 1302 C CA . GLU A 1 165 ? -13.297 2.868 12.135 1.00 94.00 165 GLU A CA 1
ATOM 1303 C C . GLU A 1 165 ? -14.604 3.137 12.875 1.00 94.00 165 GLU A C 1
ATOM 1305 O O . GLU A 1 165 ? -15.260 4.142 12.624 1.00 94.00 165 GLU A O 1
ATOM 1310 N N . THR A 1 166 ? -15.008 2.253 13.785 1.00 95.75 166 THR A N 1
ATOM 1311 C CA . THR A 1 166 ? -16.243 2.432 14.558 1.00 95.75 166 THR A CA 1
ATOM 1312 C C . THR A 1 166 ? -16.098 1.817 15.943 1.00 95.75 166 THR A C 1
ATOM 1314 O O . THR A 1 166 ? -15.504 0.754 16.100 1.00 95.75 166 THR A O 1
ATOM 1317 N N . ILE A 1 167 ? -16.634 2.486 16.960 1.00 95.94 167 ILE A N 1
ATOM 1318 C CA . ILE A 1 167 ? -16.717 1.997 18.337 1.00 95.94 167 ILE A CA 1
ATOM 1319 C C . ILE A 1 167 ? -18.191 1.803 18.678 1.00 95.94 167 ILE A C 1
ATOM 1321 O O . ILE A 1 167 ? -18.987 2.738 18.583 1.00 95.94 167 ILE A O 1
ATOM 1325 N N . TYR A 1 168 ? -18.534 0.601 19.121 1.00 96.56 168 TYR A N 1
ATOM 1326 C CA . TYR A 1 168 ? -19.853 0.247 19.631 1.00 96.56 168 TYR A CA 1
ATOM 1327 C C . TYR A 1 168 ? -19.767 0.144 21.150 1.00 96.56 168 TYR A C 1
ATOM 1329 O O . TYR A 1 168 ? -18.863 -0.510 21.671 1.00 96.56 168 TYR A O 1
ATOM 1337 N N . SER A 1 169 ? -20.684 0.799 21.857 1.00 95.88 169 SER A N 1
ATOM 1338 C CA . SER A 1 169 ? -20.733 0.811 23.319 1.00 95.88 169 SER A CA 1
ATOM 1339 C C . SER A 1 169 ? -22.184 0.740 23.787 1.00 95.88 169 SER A C 1
ATOM 1341 O O . SER A 1 169 ? -22.865 1.759 23.892 1.00 95.88 169 SER A O 1
ATOM 1343 N N . GLY A 1 170 ? -22.670 -0.465 24.080 1.00 92.12 170 GLY A N 1
ATOM 1344 C CA . GLY A 1 170 ? -24.077 -0.702 24.393 1.00 92.12 170 GLY A CA 1
ATOM 1345 C C . GLY A 1 170 ? -24.976 -0.344 23.206 1.00 92.12 170 GLY A C 1
ATOM 1346 O O . GLY A 1 170 ? -24.884 -0.961 22.149 1.00 92.12 170 GLY A O 1
ATOM 1347 N N . GLU A 1 171 ? -25.847 0.651 23.381 1.00 91.31 171 GLU A N 1
ATOM 1348 C CA . GLU A 1 171 ? -26.723 1.160 22.311 1.00 91.31 171 GLU A CA 1
ATOM 1349 C C . GLU A 1 171 ? -26.068 2.283 21.482 1.00 91.31 171 GLU A C 1
ATOM 1351 O O . GLU A 1 171 ? -26.588 2.653 20.428 1.00 91.31 171 GLU A O 1
ATOM 1356 N N . ASP A 1 172 ? -24.921 2.809 21.927 1.00 94.44 172 ASP A N 1
ATOM 1357 C CA . ASP A 1 172 ? -24.239 3.933 21.289 1.00 94.44 172 ASP A CA 1
ATOM 1358 C C . ASP A 1 172 ? -23.242 3.471 20.215 1.00 94.44 172 ASP A C 1
ATOM 1360 O O . ASP A 1 172 ? -22.555 2.455 20.352 1.00 94.44 172 ASP A O 1
ATOM 1364 N N . THR A 1 173 ? -23.135 4.251 19.136 1.00 94.50 173 THR A N 1
ATOM 1365 C CA . THR A 1 173 ? -22.192 4.031 18.027 1.00 94.50 173 THR A CA 1
ATOM 1366 C C . THR A 1 173 ? -21.422 5.317 17.731 1.00 94.50 173 THR A C 1
ATOM 1368 O O . THR A 1 173 ? -22.028 6.377 17.566 1.00 94.50 173 THR A O 1
ATOM 1371 N N . TYR A 1 174 ? -20.096 5.217 17.629 1.00 92.69 174 TYR A N 1
ATOM 1372 C CA . TYR A 1 174 ? -19.187 6.326 17.323 1.00 92.69 174 TYR A CA 1
ATOM 1373 C C . TYR A 1 174 ? -18.347 5.979 16.089 1.00 92.69 174 TYR A C 1
ATOM 1375 O O . TYR A 1 174 ? -17.670 4.954 16.105 1.00 92.69 174 TYR A O 1
ATOM 1383 N N . ALA A 1 175 ? -18.381 6.819 15.052 1.00 83.75 175 ALA A N 1
ATOM 1384 C CA . ALA A 1 175 ? -17.648 6.652 13.791 1.00 83.75 175 ALA A CA 1
ATOM 1385 C C . ALA A 1 175 ? -16.958 7.958 13.376 1.00 83.75 175 ALA A C 1
ATOM 1387 O O . ALA A 1 175 ? -17.515 9.036 13.701 1.00 83.75 175 ALA A O 1
#

Secondary structure (DSSP, 8-state):
-PPP-----EEEE-TTT--EEEE----HHHHHHHHHHHHTT-HHHHHHHHHHHHHHHB-S---GGGS-HHHHHHHHHHHHHHHH-SEEEE-PBPSSTT---B--EEEEGGG----SSSSPPPSEEE-SSSEEEEE----GGG--GGG--SSHHHHHHHHHHHHEEEEEETTEEE-

Radius of gyration: 20.56 Å; chains: 1; bounding box: 61×30×63 Å